Protein AF-A0A4R8HIU1-F1 (afdb_monomer_lite)

Structure (mmCIF, N/CA/C/O backbone):
data_AF-A0A4R8HIU1-F1
#
_entry.id   AF-A0A4R8HIU1-F1
#
loop_
_atom_site.group_PDB
_atom_site.id
_atom_site.type_symbol
_atom_site.label_atom_id
_atom_site.label_alt_id
_atom_site.label_comp_id
_atom_site.label_asym_id
_atom_site.label_entity_id
_atom_site.label_seq_id
_atom_site.pdbx_PDB_ins_code
_atom_site.Cartn_x
_atom_site.Cartn_y
_atom_site.Cartn_z
_atom_site.occupancy
_atom_site.B_iso_or_equiv
_atom_site.auth_seq_id
_atom_site.auth_comp_id
_atom_site.auth_asym_id
_atom_site.auth_atom_id
_atom_site.pdbx_PDB_model_num
ATOM 1 N N . MET A 1 1 ? -26.606 -18.175 36.248 1.00 42.78 1 MET A N 1
ATOM 2 C CA . MET A 1 1 ? -25.358 -17.599 35.700 1.00 42.78 1 MET A CA 1
ATOM 3 C C . MET A 1 1 ? -25.726 -16.543 34.666 1.00 42.78 1 MET A C 1
ATOM 5 O O . MET A 1 1 ? -26.084 -16.904 33.553 1.00 42.78 1 MET A O 1
ATOM 9 N N . ALA A 1 2 ? -25.737 -15.257 35.025 1.00 54.22 2 ALA A N 1
ATOM 10 C CA . ALA A 1 2 ? -25.981 -14.198 34.044 1.00 54.22 2 ALA A CA 1
ATOM 11 C C . ALA A 1 2 ? -24.777 -14.131 33.088 1.00 54.22 2 ALA A C 1
ATOM 13 O O . ALA A 1 2 ? -23.660 -13.844 33.518 1.00 54.22 2 ALA A O 1
ATOM 14 N N . GLY A 1 3 ? -24.983 -14.473 31.814 1.00 69.50 3 GLY A N 1
ATOM 15 C CA . GLY A 1 3 ? -23.921 -14.472 30.808 1.00 69.50 3 GLY A CA 1
ATOM 16 C C . GLY A 1 3 ? -23.311 -13.079 30.648 1.00 69.50 3 GLY A C 1
ATOM 17 O O . GLY A 1 3 ? -24.024 -12.073 30.620 1.00 69.50 3 GLY A O 1
ATOM 18 N N . ARG A 1 4 ? -21.979 -13.003 30.545 1.00 69.25 4 ARG A N 1
ATOM 19 C CA . ARG A 1 4 ? -21.272 -11.746 30.266 1.00 69.25 4 ARG A CA 1
ATOM 20 C C . ARG A 1 4 ? -21.799 -11.173 28.946 1.00 69.25 4 ARG A C 1
ATOM 22 O O . ARG A 1 4 ? -21.629 -11.791 27.900 1.00 69.25 4 ARG A O 1
ATOM 29 N N . LYS A 1 5 ? -22.435 -9.997 29.007 1.00 77.75 5 LYS A N 1
ATOM 30 C CA . LYS A 1 5 ? -22.949 -9.280 27.826 1.00 77.75 5 LYS A CA 1
ATOM 31 C C . LYS A 1 5 ? -21.853 -9.151 26.743 1.00 77.75 5 LYS A C 1
ATOM 33 O O . LYS A 1 5 ? -20.717 -8.833 27.122 1.00 77.75 5 LYS A O 1
ATOM 38 N N . PRO A 1 6 ? -22.184 -9.367 25.456 1.00 81.69 6 PRO A N 1
ATOM 39 C CA . PRO A 1 6 ? -21.226 -9.390 24.351 1.00 81.69 6 PRO A CA 1
ATOM 40 C C . PRO A 1 6 ? -20.509 -8.046 24.148 1.00 81.69 6 PRO A C 1
ATOM 42 O O . PRO A 1 6 ? -20.946 -7.007 24.644 1.00 81.69 6 PRO A O 1
ATOM 45 N N . PHE A 1 7 ? -19.359 -8.092 23.469 1.00 87.25 7 PHE A N 1
ATOM 46 C CA . PHE A 1 7 ? -18.631 -6.903 23.028 1.00 87.25 7 PHE A CA 1
ATOM 47 C C . PHE A 1 7 ? -19.350 -6.276 21.831 1.00 87.25 7 PHE A C 1
ATOM 49 O O . PHE A 1 7 ? -19.740 -6.988 20.906 1.00 87.25 7 PHE A O 1
ATOM 56 N N . GLU A 1 8 ? -19.495 -4.954 21.855 1.00 88.62 8 GLU A N 1
ATOM 57 C CA . GLU A 1 8 ? -20.054 -4.170 20.759 1.00 88.62 8 GLU A CA 1
ATOM 58 C C . GLU A 1 8 ? -19.008 -3.133 20.332 1.00 88.62 8 GLU A C 1
ATOM 60 O O . GLU A 1 8 ? -18.622 -2.297 21.156 1.00 88.62 8 GLU A O 1
ATOM 65 N N . PRO A 1 9 ? -18.491 -3.220 19.094 1.00 90.31 9 PRO A N 1
ATOM 66 C CA . PRO A 1 9 ? -17.517 -2.265 18.583 1.00 90.31 9 PRO A CA 1
ATOM 67 C C . PRO A 1 9 ? -18.171 -0.899 18.360 1.00 90.31 9 PRO A C 1
ATOM 69 O O . PRO A 1 9 ? -19.267 -0.824 17.803 1.00 90.31 9 PRO A O 1
ATOM 72 N N . SER A 1 10 ? -17.486 0.178 18.747 1.00 93.06 10 SER A N 1
ATOM 73 C CA . SER A 1 10 ? -17.912 1.534 18.382 1.00 93.06 10 SER A CA 1
ATOM 74 C C . SER A 1 10 ? -17.460 1.906 16.966 1.00 93.06 10 SER A C 1
ATOM 76 O O . SER A 1 10 ? -16.490 1.355 16.442 1.00 93.06 10 SER A O 1
ATOM 78 N N . GLU A 1 11 ? -18.118 2.896 16.363 1.00 93.94 11 GLU A N 1
ATOM 79 C CA . GLU A 1 11 ? -17.711 3.450 15.063 1.00 93.94 11 GLU A CA 1
ATOM 80 C C . GLU A 1 11 ? -16.282 4.015 15.087 1.00 93.94 11 GLU A C 1
ATOM 82 O O . GLU A 1 11 ? -15.527 3.858 14.130 1.00 93.94 11 GLU A O 1
ATOM 87 N N . ASP A 1 12 ? -15.858 4.610 16.205 1.00 93.81 12 ASP A N 1
ATOM 88 C CA . ASP A 1 12 ? -14.478 5.078 16.376 1.00 93.81 12 ASP A CA 1
ATOM 89 C C . ASP A 1 12 ? -13.475 3.927 16.330 1.00 93.81 12 ASP A C 1
ATOM 91 O O . ASP A 1 12 ? -12.449 4.028 15.658 1.00 93.81 12 ASP A O 1
ATOM 95 N N . GLN A 1 13 ? -13.793 2.806 16.983 1.00 95.06 13 GLN A N 1
ATOM 96 C CA . GLN A 1 13 ? -12.946 1.616 16.949 1.00 95.06 13 GLN A CA 1
ATOM 97 C C . GLN A 1 13 ? -12.880 1.012 15.551 1.00 95.06 13 GL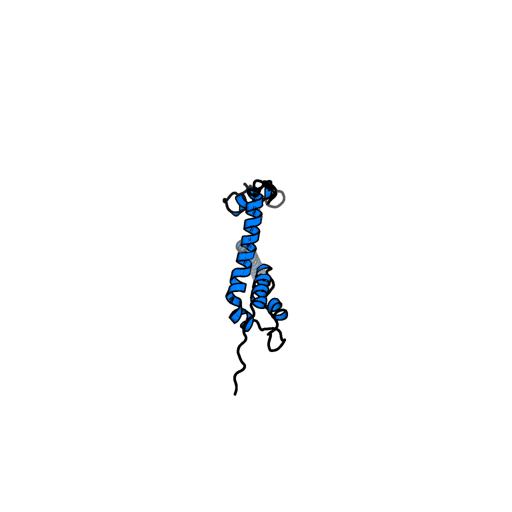N A C 1
ATOM 99 O O . GLN A 1 13 ? -11.809 0.578 15.139 1.00 95.06 13 GLN A O 1
ATOM 104 N N . ARG A 1 14 ? -13.988 1.018 14.800 1.00 96.56 14 ARG A N 1
ATOM 105 C CA . ARG A 1 14 ? -13.998 0.561 13.403 1.00 96.56 14 ARG A CA 1
ATOM 106 C C . ARG A 1 14 ? -13.071 1.408 12.543 1.00 96.56 14 ARG A C 1
ATOM 108 O O . ARG A 1 14 ? -12.175 0.870 11.899 1.00 96.56 14 ARG A O 1
ATOM 115 N N . ARG A 1 15 ? -13.204 2.736 12.618 1.00 96.06 15 ARG A N 1
ATOM 116 C CA . ARG A 1 15 ? -12.310 3.672 11.915 1.00 96.06 15 ARG A CA 1
ATOM 117 C C . ARG A 1 15 ? -10.847 3.467 12.299 1.00 96.06 15 ARG A C 1
ATOM 119 O O . ARG A 1 15 ? -9.972 3.517 11.439 1.00 96.06 15 ARG A O 1
ATOM 126 N N . GLN A 1 16 ? -10.582 3.212 13.578 1.00 96.00 16 GLN A N 1
ATOM 127 C CA . GLN A 1 16 ? -9.234 2.968 14.072 1.00 96.00 16 GLN A CA 1
ATOM 128 C C . GLN A 1 16 ? -8.653 1.645 13.546 1.00 96.00 16 GLN A C 1
ATOM 130 O O . GLN A 1 16 ? -7.518 1.640 13.076 1.00 96.00 16 GLN A O 1
ATOM 135 N N . VAL A 1 17 ? -9.422 0.548 13.554 1.00 97.62 17 VAL A N 1
ATOM 136 C CA . VAL A 1 17 ? -8.989 -0.742 12.983 1.00 97.62 17 VAL A CA 1
ATOM 137 C C . VAL A 1 17 ? -8.745 -0.626 11.484 1.00 97.62 17 VAL A C 1
ATOM 139 O O . VAL A 1 17 ? -7.736 -1.127 10.996 1.00 97.62 17 VAL A O 1
ATOM 142 N N . GLU A 1 18 ? -9.624 0.063 10.756 1.00 97.69 18 GLU A N 1
ATOM 143 C CA . GLU A 1 18 ? -9.447 0.276 9.320 1.00 97.69 18 GLU A CA 1
ATOM 144 C C . GLU A 1 18 ? -8.152 1.044 9.032 1.00 97.69 18 GLU A C 1
ATOM 146 O O . GLU A 1 18 ? -7.384 0.650 8.155 1.00 97.69 18 GLU A O 1
ATOM 151 N N . ALA A 1 19 ? -7.863 2.094 9.809 1.00 96.69 19 ALA A N 1
ATOM 152 C CA . ALA A 1 19 ? -6.617 2.844 9.698 1.00 96.69 19 ALA A CA 1
ATOM 153 C C . ALA A 1 19 ? -5.392 1.980 10.035 1.00 96.69 19 ALA A C 1
ATOM 155 O O . ALA A 1 19 ? -4.397 2.002 9.316 1.00 96.69 19 ALA A O 1
ATOM 156 N N . PHE A 1 20 ? -5.454 1.175 11.095 1.00 97.62 20 PHE A N 1
ATOM 157 C CA . PHE A 1 20 ? -4.354 0.284 11.461 1.00 97.62 20 PHE A CA 1
ATOM 158 C C . PHE A 1 20 ? -4.080 -0.774 10.388 1.00 97.62 20 PHE A C 1
ATOM 160 O O . PHE A 1 20 ? -2.921 -1.014 10.050 1.00 97.62 20 PHE A O 1
ATOM 167 N N . ALA A 1 21 ? -5.132 -1.357 9.811 1.00 97.69 21 ALA A N 1
ATOM 168 C CA . ALA A 1 21 ? -5.022 -2.282 8.689 1.00 97.69 21 ALA A CA 1
ATOM 169 C C . ALA A 1 21 ? -4.462 -1.588 7.438 1.00 97.69 21 ALA A C 1
ATOM 171 O O . ALA A 1 21 ? -3.583 -2.134 6.774 1.00 97.69 21 ALA A O 1
ATOM 172 N N . ALA A 1 22 ? -4.911 -0.363 7.149 1.00 97.19 22 ALA A N 1
ATOM 173 C CA . ALA A 1 22 ? -4.389 0.471 6.068 1.00 97.19 22 ALA A CA 1
ATOM 174 C C . ALA A 1 22 ? -2.883 0.751 6.204 1.00 97.19 22 ALA A C 1
ATOM 176 O O . ALA A 1 22 ? -2.182 0.809 5.196 1.00 97.19 22 ALA A O 1
ATOM 177 N N . TYR A 1 23 ? -2.380 0.902 7.430 1.00 95.69 23 TYR A N 1
ATOM 178 C CA . TYR A 1 23 ? -0.963 1.154 7.708 1.00 95.69 23 TYR A CA 1
ATOM 179 C C . TYR A 1 23 ? -0.118 -0.120 7.843 1.00 95.69 23 TYR A C 1
ATOM 181 O O . TYR A 1 23 ? 1.093 -0.021 8.023 1.00 95.69 23 TYR A O 1
ATOM 189 N N . GLY A 1 24 ? -0.727 -1.307 7.763 1.00 95.94 24 GLY A N 1
ATOM 190 C CA . GLY A 1 24 ? -0.016 -2.580 7.902 1.00 95.94 24 GLY A CA 1
ATOM 191 C C . GLY A 1 24 ? 0.442 -2.888 9.330 1.00 95.94 24 GLY A C 1
ATOM 192 O O . GLY A 1 24 ? 1.408 -3.625 9.516 1.00 95.94 24 GLY A O 1
ATOM 193 N N . ILE A 1 25 ? -0.225 -2.331 10.344 1.00 97.19 25 ILE A N 1
ATOM 194 C CA . ILE A 1 25 ? 0.085 -2.627 11.749 1.00 97.19 25 ILE A CA 1
ATOM 195 C C . ILE A 1 25 ? -0.248 -4.104 12.039 1.00 97.19 25 ILE A C 1
ATOM 197 O O . ILE A 1 25 ? -1.318 -4.565 11.637 1.00 97.19 25 ILE A O 1
ATOM 201 N N . PRO A 1 26 ? 0.607 -4.865 12.747 1.00 97.38 26 PRO A N 1
ATOM 202 C CA . PRO A 1 26 ? 0.288 -6.233 13.157 1.00 97.38 26 PRO A CA 1
ATOM 203 C C . PRO A 1 26 ? -0.969 -6.302 14.034 1.00 97.38 26 PRO A C 1
ATOM 205 O O . PRO A 1 26 ? -1.185 -5.466 14.913 1.00 97.38 26 PRO A O 1
ATOM 208 N N . GLN A 1 27 ? -1.812 -7.315 13.831 1.00 97.25 27 GLN A N 1
ATOM 209 C CA . GLN A 1 27 ? -3.112 -7.420 14.509 1.00 97.25 27 GLN A CA 1
ATOM 210 C C . GLN A 1 27 ? -2.975 -7.617 16.028 1.00 97.25 27 GLN A C 1
ATOM 212 O O . GLN A 1 27 ? -3.808 -7.140 16.803 1.00 97.25 27 GLN A O 1
ATOM 217 N N . GLU A 1 28 ? -1.895 -8.260 16.464 1.00 97.00 28 GLU A N 1
ATOM 218 C CA . GLU A 1 28 ? -1.499 -8.402 17.864 1.00 97.00 28 GLU A CA 1
ATOM 219 C C . GLU A 1 28 ? -1.243 -7.038 18.515 1.00 97.00 28 GLU A C 1
ATOM 221 O O . GLU A 1 28 ? -1.605 -6.823 19.673 1.00 97.00 28 GLU A O 1
ATOM 226 N N . ASP A 1 29 ? -0.654 -6.100 17.771 1.00 97.69 29 ASP A N 1
ATOM 227 C CA . ASP A 1 29 ? -0.391 -4.743 18.245 1.00 97.69 29 ASP A CA 1
ATOM 228 C C . ASP A 1 29 ? -1.656 -3.882 18.213 1.00 97.69 29 ASP A C 1
ATOM 230 O O . ASP A 1 29 ? -1.896 -3.121 19.152 1.00 97.69 29 ASP A O 1
ATOM 234 N N . MET A 1 30 ? -2.535 -4.072 17.220 1.00 97.06 30 MET A N 1
ATOM 235 C CA . MET A 1 30 ? -3.860 -3.434 17.212 1.00 97.06 30 MET A CA 1
ATOM 236 C C . MET A 1 30 ? -4.652 -3.771 18.481 1.00 97.06 30 MET A C 1
ATOM 238 O O . MET A 1 30 ? -5.260 -2.891 19.091 1.00 97.06 30 MET A O 1
ATOM 242 N N . CYS A 1 31 ? -4.612 -5.036 18.911 1.00 96.38 31 CYS A N 1
ATOM 243 C CA . CYS A 1 31 ? -5.296 -5.501 20.118 1.00 96.38 31 CYS A CA 1
ATOM 244 C C . CYS A 1 31 ? -4.837 -4.753 21.377 1.00 96.38 31 CYS A C 1
ATOM 246 O O . CYS A 1 31 ? -5.668 -4.435 22.225 1.00 96.38 31 CYS A O 1
ATOM 248 N N . LYS A 1 32 ? -3.542 -4.414 21.483 1.00 95.81 32 LYS A N 1
ATOM 249 C CA . LYS A 1 32 ? -2.979 -3.653 22.615 1.00 95.81 32 LYS A CA 1
ATOM 250 C C . LYS A 1 32 ? -3.517 -2.221 22.685 1.00 95.81 32 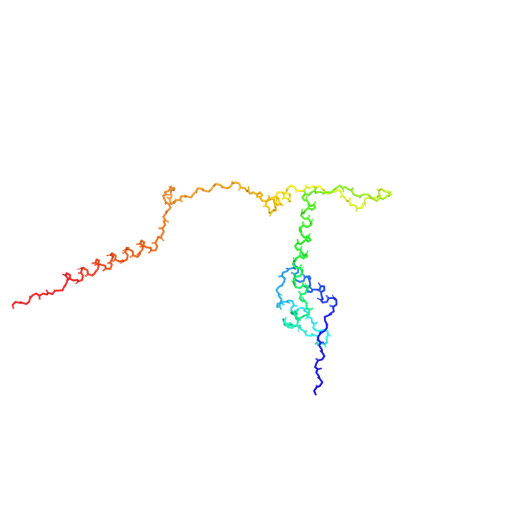LYS A C 1
ATOM 252 O O . LYS A 1 32 ? -3.596 -1.659 23.774 1.00 95.81 32 LYS A O 1
ATOM 257 N N . LEU A 1 33 ? -3.879 -1.644 21.539 1.00 93.31 33 LEU A N 1
ATOM 258 C CA . LEU A 1 33 ? -4.370 -0.268 21.416 1.00 93.31 33 LEU A CA 1
ATOM 259 C C . LEU A 1 33 ? -5.898 -0.169 21.535 1.00 93.31 33 LEU A C 1
ATOM 261 O O . LEU A 1 33 ? -6.423 0.862 21.954 1.00 93.31 33 LEU A O 1
ATOM 265 N N . LEU A 1 34 ? -6.622 -1.234 21.187 1.00 93.44 34 LEU A N 1
ATOM 266 C CA . LEU A 1 34 ? -8.083 -1.262 21.198 1.00 93.44 34 LEU A CA 1
ATOM 267 C C . LEU A 1 34 ? -8.611 -1.744 22.547 1.00 93.44 34 LEU A C 1
ATOM 269 O O . LEU A 1 34 ? -8.563 -2.928 22.878 1.00 93.44 34 LEU A O 1
ATOM 273 N N . LEU A 1 35 ? -9.166 -0.818 23.326 1.00 91.38 35 LEU A N 1
ATOM 274 C CA . LEU A 1 35 ? -9.733 -1.124 24.636 1.00 91.38 35 LEU A CA 1
ATOM 275 C C . LEU A 1 35 ? -11.203 -1.523 24.526 1.00 91.38 35 LEU A C 1
ATOM 277 O O . LEU A 1 35 ? -12.007 -0.840 23.903 1.00 91.38 35 LEU A O 1
ATOM 281 N N . ASN A 1 36 ? -11.596 -2.595 25.206 1.00 90.00 36 ASN A N 1
ATOM 282 C CA . ASN A 1 36 ? -12.994 -2.924 25.423 1.00 90.00 36 ASN A CA 1
ATOM 283 C C . ASN A 1 36 ? -13.660 -1.794 26.235 1.00 90.00 36 ASN A C 1
ATOM 285 O O . ASN A 1 36 ? -13.290 -1.622 27.402 1.00 90.00 36 ASN A O 1
ATOM 289 N N . PRO A 1 37 ? -14.665 -1.075 25.692 1.00 86.50 37 PRO A N 1
ATOM 290 C CA . PRO A 1 37 ? -15.248 0.103 26.342 1.00 86.50 37 PRO A CA 1
ATOM 291 C C . PRO A 1 37 ? -15.811 -0.170 27.738 1.00 86.50 37 PRO A C 1
ATOM 293 O O . PRO A 1 37 ? -15.913 0.728 28.564 1.00 86.50 37 PRO A O 1
ATOM 296 N N . ARG A 1 38 ? -16.182 -1.425 28.018 1.00 85.38 38 ARG A N 1
ATOM 297 C CA . ARG A 1 38 ? -16.803 -1.818 29.285 1.00 85.38 38 ARG A CA 1
ATOM 298 C C . ARG A 1 38 ? -15.802 -2.268 30.331 1.00 85.38 38 ARG A C 1
ATOM 300 O O . ARG A 1 38 ? -16.056 -2.090 31.515 1.00 85.38 38 ARG A O 1
ATOM 307 N N . THR A 1 39 ? -14.712 -2.912 29.919 1.00 88.44 39 THR A N 1
ATOM 308 C CA . THR A 1 39 ? -13.699 -3.401 30.868 1.00 88.44 39 THR A CA 1
ATOM 309 C C . THR A 1 39 ? -12.468 -2.516 30.946 1.00 88.44 39 THR A C 1
ATOM 311 O O . THR A 1 39 ? -11.647 -2.749 31.825 1.00 88.44 39 THR A O 1
ATOM 314 N N . GLY A 1 40 ? -12.300 -1.562 30.025 1.00 88.75 40 GLY A N 1
ATOM 315 C CA . GLY A 1 40 ? -11.102 -0.723 29.916 1.00 88.75 40 GLY A CA 1
ATOM 316 C C . GLY A 1 40 ? -9.825 -1.509 29.602 1.00 88.75 40 GLY A C 1
ATOM 317 O O . GLY A 1 40 ? -8.728 -1.001 29.788 1.00 88.75 40 GLY A O 1
ATOM 318 N N . LYS A 1 41 ? -9.956 -2.767 29.163 1.00 92.44 41 LYS A N 1
ATOM 319 C CA . LYS A 1 41 ? -8.834 -3.682 28.898 1.00 92.44 41 LYS A CA 1
ATOM 320 C C . LYS A 1 41 ? -8.671 -3.896 27.396 1.00 92.44 41 LYS A C 1
ATOM 322 O O . LYS A 1 41 ? -9.699 -3.896 26.719 1.00 92.44 41 LYS A O 1
ATOM 327 N N . PRO A 1 42 ? -7.449 -4.152 26.901 1.00 94.88 42 PRO A N 1
ATOM 328 C CA . PRO A 1 42 ? -7.210 -4.587 25.527 1.00 94.88 42 PRO A CA 1
ATOM 329 C C . PRO A 1 42 ? -8.145 -5.723 25.096 1.00 94.88 42 PRO A C 1
ATOM 331 O O . PRO A 1 42 ? -8.464 -6.611 25.897 1.00 94.88 42 PRO A O 1
ATOM 334 N N . ILE A 1 43 ? -8.602 -5.686 23.846 1.00 94.88 43 ILE A N 1
ATOM 335 C CA . ILE A 1 43 ? -9.335 -6.803 23.240 1.00 94.88 43 ILE A CA 1
ATOM 336 C C . ILE A 1 43 ? -8.373 -7.938 22.869 1.00 94.88 43 ILE A C 1
ATOM 338 O O . ILE A 1 43 ? -7.171 -7.728 22.736 1.00 94.88 43 ILE A O 1
ATOM 342 N N . ASP A 1 44 ? -8.898 -9.150 22.705 1.00 95.25 44 ASP A N 1
ATOM 343 C CA . ASP A 1 44 ? -8.130 -10.277 22.170 1.00 95.25 44 ASP A CA 1
ATOM 344 C C . ASP A 1 44 ? -8.287 -10.393 20.641 1.00 95.25 44 ASP A C 1
ATOM 346 O O . ASP A 1 44 ? -9.216 -9.838 20.044 1.00 95.25 44 ASP A O 1
ATOM 350 N N . LEU A 1 45 ? -7.394 -11.161 20.004 1.00 96.81 45 LEU A N 1
ATOM 351 C CA . LEU A 1 45 ? -7.428 -11.411 18.556 1.00 96.81 45 LEU A CA 1
ATOM 352 C C . LEU A 1 45 ? -8.770 -11.989 18.091 1.00 96.81 45 LEU A C 1
ATOM 354 O O . LEU A 1 45 ? -9.280 -11.621 17.035 1.00 96.81 45 LEU A O 1
ATOM 358 N N . LYS A 1 46 ? -9.381 -12.865 18.894 1.00 96.12 46 LYS A N 1
ATOM 359 C CA . LYS A 1 46 ? -10.669 -13.483 18.561 1.00 96.12 46 LYS A CA 1
ATOM 360 C C . LYS A 1 46 ? -11.781 -12.436 18.466 1.00 96.12 46 LYS A C 1
ATOM 362 O O . LYS A 1 46 ? -12.632 -12.512 17.581 1.00 96.12 46 LYS A O 1
ATOM 367 N N . THR A 1 47 ? -11.774 -11.459 19.365 1.00 95.50 47 THR A N 1
ATOM 368 C CA . THR A 1 47 ? -12.699 -10.325 19.385 1.00 95.50 47 THR A CA 1
ATOM 369 C C . THR A 1 47 ? -12.428 -9.407 18.199 1.00 95.50 47 THR A C 1
ATOM 371 O O . THR A 1 47 ? -13.377 -9.021 17.516 1.00 95.50 47 THR A O 1
ATOM 374 N N . LEU A 1 48 ? -11.154 -9.125 17.903 1.00 97.00 48 LEU A N 1
ATOM 375 C CA . LEU A 1 48 ? -10.759 -8.336 16.737 1.00 97.00 48 LEU A CA 1
ATOM 376 C C . LEU A 1 48 ? -11.302 -8.957 15.435 1.00 97.00 48 LEU A C 1
ATOM 378 O O . LEU A 1 48 ? -12.036 -8.304 14.694 1.00 97.00 48 LEU A O 1
ATOM 382 N N . HIS A 1 49 ? -11.035 -10.244 15.194 1.00 96.94 49 HIS A N 1
ATOM 383 C CA . HIS A 1 49 ? -11.506 -10.957 13.998 1.00 96.94 49 HIS A CA 1
ATOM 384 C C . HIS A 1 49 ? -13.023 -11.042 13.905 1.00 96.94 49 HIS A C 1
ATOM 386 O O . HIS A 1 49 ? -13.577 -10.923 12.815 1.00 96.94 49 HIS A O 1
ATOM 392 N N . LYS A 1 50 ? -13.703 -11.257 15.034 1.00 96.06 50 LYS A N 1
ATOM 393 C CA . LYS A 1 50 ? -15.160 -11.408 15.052 1.00 96.06 50 LYS A CA 1
ATOM 394 C C . LYS A 1 50 ? -15.884 -10.110 14.700 1.00 96.06 50 LYS A C 1
ATOM 396 O O . LYS A 1 50 ? -16.930 -10.162 14.059 1.00 96.06 50 LYS A O 1
ATOM 401 N N . HIS A 1 51 ? -15.373 -8.969 15.156 1.00 96.31 51 HIS A N 1
ATOM 402 C CA . HIS A 1 51 ? -16.109 -7.705 15.105 1.00 96.31 51 HIS A CA 1
ATOM 403 C C . HIS A 1 51 ? -15.621 -6.735 14.024 1.00 96.31 51 HIS A C 1
ATOM 405 O O . HIS A 1 51 ? -16.412 -5.893 13.588 1.00 96.31 51 HIS A O 1
ATOM 411 N N . PHE A 1 52 ? -14.375 -6.880 13.562 1.00 97.50 52 PHE A N 1
ATOM 412 C CA . PHE A 1 52 ? -13.729 -5.932 12.649 1.00 97.50 52 PHE A CA 1
ATOM 413 C C . PHE A 1 52 ? -13.223 -6.569 11.346 1.00 97.50 52 PHE A C 1
ATOM 415 O O . PHE A 1 52 ? -12.238 -6.129 10.755 1.00 97.50 52 PHE A O 1
ATOM 422 N N . ARG A 1 53 ? -13.860 -7.659 10.899 1.00 96.50 53 ARG A N 1
ATOM 423 C CA . ARG A 1 53 ? -13.410 -8.397 9.709 1.00 96.50 53 ARG A CA 1
ATOM 424 C C . ARG A 1 53 ? -13.396 -7.528 8.451 1.00 96.50 53 ARG A C 1
ATOM 426 O O . ARG A 1 53 ? -12.445 -7.591 7.681 1.00 96.50 53 ARG A O 1
ATOM 433 N N . VAL A 1 54 ? -14.424 -6.701 8.274 1.00 97.62 54 VAL A N 1
ATOM 434 C CA . VAL A 1 54 ? -14.564 -5.824 7.105 1.00 97.62 54 VAL A CA 1
ATOM 435 C C . VAL A 1 54 ? -13.419 -4.817 7.056 1.00 97.62 54 VAL A C 1
ATOM 437 O O . VAL A 1 54 ? -12.808 -4.623 6.012 1.00 97.62 54 VAL A O 1
ATOM 440 N N . GLU A 1 55 ? -13.094 -4.202 8.184 1.00 97.94 55 GLU A N 1
ATOM 441 C CA . GLU A 1 55 ? -12.041 -3.201 8.312 1.00 97.94 55 GLU A CA 1
ATOM 442 C C . GLU A 1 55 ? -10.658 -3.810 8.061 1.00 97.94 55 GLU A C 1
ATOM 444 O O . GLU A 1 55 ? -9.850 -3.225 7.342 1.00 97.94 55 GLU A O 1
ATOM 449 N N . LEU A 1 56 ? -10.409 -5.018 8.579 1.00 97.81 56 LEU A N 1
ATOM 450 C CA . LEU A 1 56 ? -9.168 -5.759 8.336 1.00 97.81 56 LEU A CA 1
ATOM 451 C C . LEU A 1 56 ? -9.003 -6.151 6.862 1.00 97.81 56 LEU A C 1
ATOM 453 O O . LEU A 1 56 ? -7.912 -6.015 6.313 1.00 97.81 56 LEU A O 1
ATOM 457 N N . ASP A 1 57 ? -10.078 -6.613 6.219 1.00 97.06 57 ASP A N 1
ATOM 458 C CA . ASP A 1 57 ? -10.041 -7.053 4.821 1.00 97.06 57 ASP A CA 1
ATOM 459 C C . ASP A 1 57 ? -9.965 -5.871 3.840 1.00 97.06 57 ASP A C 1
ATOM 461 O O . ASP A 1 57 ? -9.380 -5.983 2.762 1.00 97.06 57 ASP A O 1
ATOM 465 N N . THR A 1 58 ? -10.550 -4.723 4.197 1.00 97.38 58 THR A N 1
ATOM 466 C CA . THR A 1 58 ? -10.671 -3.576 3.282 1.00 97.38 58 THR A CA 1
ATOM 467 C C . THR A 1 58 ? -9.662 -2.464 3.530 1.00 97.38 58 THR A C 1
ATOM 469 O O . THR A 1 58 ? -9.364 -1.733 2.586 1.00 97.38 58 THR A O 1
ATOM 472 N N . GLY A 1 59 ? -9.092 -2.339 4.733 1.00 96.56 59 GLY A N 1
ATOM 473 C CA . GLY A 1 59 ? -8.203 -1.229 5.090 1.00 96.56 59 GLY A CA 1
ATOM 474 C C . GLY A 1 59 ? -7.000 -1.110 4.154 1.00 96.56 59 GLY A C 1
ATOM 475 O O . GLY A 1 59 ? -6.785 -0.061 3.544 1.00 96.56 59 GLY A O 1
ATOM 476 N N . MET A 1 60 ? -6.266 -2.207 3.942 1.00 96.25 60 MET A N 1
ATOM 477 C CA . MET A 1 60 ? -5.114 -2.225 3.029 1.00 96.25 60 MET A CA 1
ATOM 478 C C . MET A 1 60 ? -5.523 -1.979 1.569 1.00 96.25 60 MET A C 1
ATOM 480 O O . MET A 1 60 ? -4.842 -1.259 0.841 1.00 96.25 60 MET A O 1
ATOM 484 N N . VAL A 1 61 ? -6.659 -2.531 1.131 1.00 97.25 61 VAL A N 1
ATOM 485 C CA . VAL A 1 61 ? -7.165 -2.337 -0.238 1.00 97.25 61 VAL A CA 1
ATOM 486 C C . VAL A 1 61 ? -7.503 -0.867 -0.485 1.00 97.25 61 VAL A C 1
ATOM 488 O O . VAL A 1 61 ? -7.092 -0.303 -1.498 1.00 97.25 61 VAL A O 1
ATOM 491 N N . ARG A 1 62 ? -8.201 -0.223 0.456 1.00 95.75 62 ARG A N 1
ATOM 492 C CA . ARG A 1 62 ? -8.554 1.202 0.386 1.00 95.75 62 ARG A CA 1
ATOM 493 C C . ARG A 1 62 ? -7.313 2.091 0.426 1.00 95.75 62 ARG A C 1
ATOM 495 O O . ARG A 1 62 ? -7.232 3.047 -0.345 1.00 95.75 62 ARG A O 1
ATOM 502 N N . ALA A 1 63 ? -6.328 1.758 1.261 1.00 96.31 63 ALA A N 1
ATOM 503 C CA . ALA A 1 63 ? -5.051 2.468 1.314 1.00 96.31 63 ALA A CA 1
ATOM 504 C C . ALA A 1 63 ? -4.319 2.410 -0.033 1.00 96.31 63 ALA A C 1
ATOM 506 O O . ALA A 1 63 ? -3.971 3.448 -0.600 1.00 96.31 63 ALA A O 1
ATOM 507 N N . ASN A 1 64 ? -4.172 1.206 -0.587 1.00 95.50 64 ASN A N 1
ATOM 508 C CA . ASN A 1 64 ? -3.537 0.990 -1.883 1.00 95.50 64 ASN A CA 1
ATOM 509 C C . ASN A 1 64 ? -4.280 1.717 -3.009 1.00 95.50 64 ASN A C 1
ATOM 511 O O . ASN A 1 64 ? -3.643 2.346 -3.851 1.00 95.50 64 ASN A O 1
ATOM 515 N N . ALA A 1 65 ? -5.617 1.692 -3.006 1.00 96.06 65 ALA A N 1
ATOM 516 C CA . ALA A 1 65 ? -6.429 2.415 -3.982 1.00 96.06 65 ALA A CA 1
ATOM 517 C C . ALA A 1 65 ? -6.192 3.933 -3.919 1.00 96.06 65 ALA A C 1
ATOM 519 O O . ALA A 1 65 ? -6.013 4.563 -4.957 1.00 96.06 65 ALA A O 1
ATOM 520 N N . LYS A 1 66 ? -6.113 4.515 -2.716 1.00 95.50 66 LYS A N 1
ATOM 521 C CA . LYS A 1 66 ? -5.847 5.950 -2.528 1.00 95.50 66 LYS A CA 1
ATOM 522 C C . LYS A 1 66 ? -4.444 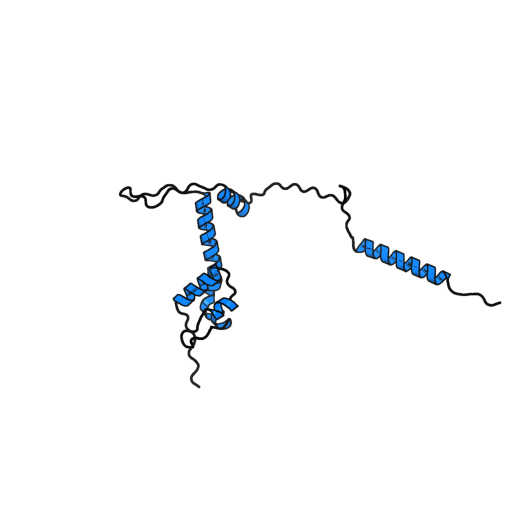6.352 -2.994 1.00 95.50 66 LYS A C 1
ATOM 524 O O . LYS A 1 66 ? -4.266 7.405 -3.607 1.00 95.50 66 LYS A O 1
ATOM 529 N N . VAL A 1 67 ? -3.441 5.514 -2.730 1.00 93.75 67 VAL A N 1
ATOM 530 C CA . VAL A 1 67 ? -2.078 5.729 -3.245 1.00 93.75 67 VAL A CA 1
ATOM 531 C C . VAL A 1 67 ? -2.064 5.629 -4.772 1.00 93.75 67 VAL A C 1
ATOM 533 O O . VAL A 1 67 ? -1.489 6.493 -5.434 1.00 93.75 67 VAL A O 1
ATOM 536 N N . ALA A 1 68 ? -2.746 4.631 -5.338 1.00 92.69 68 ALA A N 1
ATOM 537 C CA . ALA A 1 68 ? -2.862 4.456 -6.781 1.00 92.69 68 ALA A CA 1
ATOM 538 C C . ALA A 1 68 ? -3.576 5.638 -7.457 1.00 92.69 68 ALA A C 1
ATOM 540 O O . ALA A 1 68 ? -3.093 6.121 -8.476 1.00 92.69 68 ALA A O 1
ATOM 541 N N . GLU A 1 69 ? -4.667 6.151 -6.879 1.00 93.12 69 GLU A N 1
ATOM 542 C CA . GLU A 1 69 ? -5.368 7.350 -7.361 1.00 93.12 69 GLU A CA 1
ATOM 543 C C . GLU A 1 69 ? -4.433 8.568 -7.390 1.00 93.12 69 GLU A C 1
ATOM 545 O O . GLU A 1 69 ? -4.372 9.292 -8.384 1.00 93.12 69 GLU A O 1
ATOM 550 N N . SER A 1 70 ? -3.653 8.771 -6.323 1.00 92.38 70 SER A N 1
ATOM 551 C CA . SER A 1 70 ? -2.678 9.864 -6.249 1.00 92.38 70 SER A CA 1
ATOM 552 C C . SER A 1 70 ? -1.604 9.755 -7.334 1.00 92.38 70 SER A C 1
ATOM 554 O O . SER A 1 70 ? -1.322 10.742 -8.017 1.00 92.38 70 SER A O 1
ATOM 556 N N . LEU A 1 71 ? -1.024 8.564 -7.518 1.00 92.88 71 LEU A N 1
ATOM 557 C CA . LEU A 1 71 ? -0.012 8.310 -8.547 1.00 92.88 71 LEU A CA 1
ATOM 558 C C . LEU A 1 71 ? -0.584 8.454 -9.956 1.00 92.88 71 LEU A C 1
ATOM 560 O O . LEU A 1 71 ? 0.055 9.064 -10.806 1.00 92.88 71 LEU A O 1
ATOM 564 N N . PHE A 1 72 ? -1.797 7.953 -10.195 1.00 92.81 72 PHE A N 1
ATOM 565 C CA . PHE A 1 72 ? -2.485 8.120 -11.470 1.00 92.81 72 PHE A CA 1
ATOM 566 C C . PHE A 1 72 ? -2.676 9.602 -11.788 1.00 92.81 72 PHE A C 1
ATOM 568 O O . PHE A 1 72 ? -2.275 10.053 -12.857 1.00 92.81 72 PHE A O 1
ATOM 575 N N . ARG A 1 73 ? -3.192 10.386 -10.834 1.00 92.38 73 ARG A N 1
ATOM 576 C CA . ARG A 1 73 ? -3.375 11.833 -10.998 1.00 92.38 73 ARG A CA 1
ATOM 577 C C . ARG A 1 73 ? -2.052 12.558 -11.262 1.00 92.38 73 ARG A C 1
ATOM 579 O O . ARG A 1 73 ? -2.013 13.477 -12.070 1.00 92.38 73 ARG A O 1
ATOM 586 N N . GLN A 1 74 ? -0.962 12.140 -10.616 1.00 93.75 74 GLN A N 1
ATOM 587 C CA . GLN A 1 74 ? 0.377 12.655 -10.922 1.00 93.75 74 GLN A CA 1
ATOM 588 C C . GLN A 1 74 ? 0.857 12.253 -12.317 1.00 93.75 74 GLN A C 1
ATOM 590 O O . GLN A 1 74 ? 1.524 13.049 -12.959 1.00 93.75 74 GLN A O 1
ATOM 595 N N . ALA A 1 75 ? 0.525 11.058 -12.802 1.00 95.19 75 ALA A N 1
ATOM 596 C CA . ALA A 1 75 ? 0.919 10.602 -14.130 1.00 95.19 75 ALA A CA 1
ATOM 597 C C . ALA A 1 75 ? 0.176 11.343 -15.254 1.00 95.19 75 ALA A C 1
ATOM 599 O O . ALA A 1 75 ? 0.798 11.696 -16.252 1.00 95.19 75 ALA A O 1
ATOM 600 N N . VAL A 1 76 ? -1.133 11.587 -15.100 1.00 95.12 76 VAL A N 1
ATOM 601 C CA . VAL A 1 76 ? -1.954 12.231 -16.146 1.00 95.12 76 VAL A CA 1
ATOM 602 C C . VAL A 1 76 ? -1.999 13.757 -16.050 1.00 95.12 76 VAL A C 1
ATOM 604 O O . VAL A 1 76 ? -2.254 14.421 -17.051 1.00 95.12 76 VAL A O 1
ATOM 607 N N . GLY A 1 77 ? -1.728 14.320 -14.870 1.00 93.94 77 GLY A N 1
ATOM 608 C CA . GLY A 1 77 ? -1.909 15.744 -14.605 1.00 93.94 77 GLY A CA 1
ATOM 609 C C . GLY A 1 77 ? -3.384 16.159 -14.543 1.00 93.94 77 GLY A C 1
ATOM 610 O O . GLY A 1 77 ? -4.299 15.346 -14.676 1.00 93.94 77 GLY A O 1
ATOM 611 N N . ALA A 1 78 ? -3.631 17.441 -14.299 1.00 90.81 78 ALA A N 1
ATOM 612 C CA . ALA A 1 78 ? -4.973 18.016 -14.311 1.00 90.81 78 ALA A CA 1
ATOM 613 C C . ALA A 1 78 ? -4.911 19.519 -14.592 1.00 90.81 78 ALA A C 1
ATOM 615 O O . ALA A 1 78 ? -4.066 20.218 -14.037 1.00 90.81 78 ALA A O 1
ATOM 616 N N . ALA A 1 79 ? -5.835 20.028 -15.406 1.00 91.75 79 ALA A N 1
ATOM 617 C CA . ALA A 1 79 ? -5.981 21.465 -15.614 1.00 91.75 79 ALA A CA 1
ATOM 618 C C . ALA A 1 79 ? -6.449 22.172 -14.328 1.00 91.75 79 ALA A C 1
ATOM 620 O O . ALA A 1 79 ? -7.126 21.570 -13.486 1.00 91.75 79 ALA A O 1
ATOM 621 N N . ALA A 1 80 ? -6.125 23.462 -14.202 1.00 94.06 80 ALA A N 1
ATOM 622 C CA . ALA A 1 80 ? -6.666 24.300 -13.138 1.00 94.06 80 ALA A CA 1
ATOM 623 C C . ALA A 1 80 ? -8.203 24.310 -13.184 1.00 94.06 80 ALA A C 1
ATOM 625 O O . ALA A 1 80 ? -8.811 24.395 -14.253 1.00 94.06 80 ALA A O 1
ATOM 626 N N . GLN A 1 81 ? -8.833 24.227 -12.014 1.00 93.00 81 GLN A N 1
ATOM 627 C CA . GLN A 1 81 ? -10.287 24.279 -11.880 1.00 93.00 81 GLN A CA 1
ATOM 628 C C . GLN A 1 81 ? -10.696 25.596 -11.238 1.00 93.00 81 GLN A C 1
ATOM 630 O O . GLN A 1 81 ? -10.170 25.964 -10.185 1.00 93.00 81 GLN A O 1
ATOM 635 N N . TYR A 1 82 ? -11.674 26.255 -11.849 1.00 95.44 82 TYR A N 1
ATOM 636 C CA . TYR A 1 82 ? -12.270 27.498 -11.375 1.00 95.44 82 TYR A CA 1
ATOM 637 C C . TYR A 1 82 ? -13.747 27.270 -11.056 1.00 95.44 82 TYR A C 1
ATOM 639 O O . TYR A 1 82 ? -14.393 26.414 -11.662 1.00 95.44 82 TYR A O 1
ATOM 647 N N . ASP A 1 83 ? -14.276 28.012 -10.090 1.00 95.50 83 ASP A N 1
ATOM 648 C CA . ASP A 1 83 ? -15.711 28.043 -9.837 1.00 95.50 83 ASP A CA 1
ATOM 649 C C . ASP A 1 83 ? -16.440 28.897 -10.884 1.00 95.50 83 ASP A C 1
ATOM 651 O O . ASP A 1 83 ? -15.827 29.543 -11.737 1.00 95.50 83 ASP A O 1
ATOM 655 N N . ALA A 1 84 ? -17.773 28.913 -10.812 1.00 93.88 84 ALA A N 1
ATOM 656 C CA . ALA A 1 84 ? -18.607 29.713 -11.710 1.00 93.88 84 ALA A CA 1
ATOM 657 C C . ALA A 1 84 ? -18.317 31.228 -11.635 1.00 93.88 84 ALA A C 1
ATOM 659 O O . ALA A 1 84 ? -18.685 31.963 -12.546 1.00 93.88 84 ALA A O 1
ATOM 660 N N . ASN A 1 85 ? -17.648 31.686 -10.572 1.00 93.69 85 ASN A N 1
ATOM 661 C CA . ASN A 1 85 ? -17.279 33.078 -10.336 1.00 93.69 85 ASN A CA 1
ATOM 662 C C . ASN A 1 85 ? -15.804 33.364 -10.688 1.00 93.69 85 ASN A C 1
ATOM 664 O O . ASN A 1 85 ? -15.307 34.453 -10.406 1.00 93.69 85 ASN A O 1
ATOM 668 N N . GLY A 1 86 ? -15.085 32.401 -11.279 1.00 92.12 86 GLY A N 1
ATOM 669 C CA . GLY A 1 86 ? -13.682 32.541 -11.671 1.00 92.12 86 GLY A CA 1
ATOM 670 C C . GLY A 1 86 ? -12.670 32.398 -10.527 1.00 92.12 86 GLY A C 1
ATOM 671 O O . GLY A 1 86 ? -11.486 32.669 -10.724 1.00 92.12 86 GLY A O 1
ATOM 672 N N . LYS A 1 87 ? -13.080 31.961 -9.332 1.00 95.12 87 LYS A N 1
ATOM 673 C CA . LYS A 1 87 ? -12.163 31.689 -8.219 1.00 95.12 87 LYS A CA 1
ATOM 674 C C . LYS A 1 87 ? -11.515 30.319 -8.391 1.00 95.12 87 LYS A C 1
ATOM 676 O O . LYS A 1 87 ? -12.190 29.326 -8.649 1.00 95.12 87 LYS A O 1
ATOM 681 N N . LEU A 1 88 ? -10.202 30.256 -8.183 1.00 94.25 88 LEU A N 1
ATOM 682 C CA . LEU A 1 88 ? -9.442 29.008 -8.224 1.00 94.25 88 LEU A CA 1
ATOM 683 C C . LEU A 1 88 ? -9.941 28.025 -7.145 1.00 94.25 88 LEU A C 1
ATOM 685 O O . LEU A 1 88 ? -9.851 28.308 -5.950 1.00 94.25 88 LEU A O 1
ATOM 689 N N . ILE A 1 89 ? -10.438 26.863 -7.575 1.00 95.12 89 ILE A N 1
ATOM 690 C CA . ILE A 1 89 ? -10.812 25.725 -6.719 1.00 95.12 89 ILE A CA 1
ATOM 691 C C . ILE A 1 89 ? -9.609 24.796 -6.544 1.00 95.12 89 ILE A C 1
ATOM 693 O O . ILE A 1 89 ? -9.324 24.334 -5.438 1.00 95.12 89 ILE A O 1
ATOM 697 N N . ARG A 1 90 ? -8.900 24.504 -7.640 1.00 90.50 90 ARG A N 1
ATOM 698 C CA . ARG A 1 90 ? -7.711 23.645 -7.650 1.00 90.50 90 ARG A CA 1
ATOM 699 C C . ARG A 1 90 ? -6.682 24.182 -8.628 1.00 90.50 90 ARG A C 1
ATOM 701 O O . ARG A 1 90 ? -7.022 24.477 -9.770 1.00 90.50 90 ARG A O 1
ATOM 708 N N . ALA A 1 91 ? -5.439 24.281 -8.166 1.00 92.75 91 ALA A N 1
ATOM 709 C CA . ALA A 1 91 ? -4.307 24.620 -9.014 1.00 92.75 91 ALA A CA 1
ATOM 710 C C . ALA A 1 91 ? -4.097 23.554 -10.096 1.00 92.75 91 ALA A C 1
ATOM 712 O O . ALA A 1 91 ? -4.457 22.388 -9.912 1.00 92.75 91 ALA A O 1
ATOM 713 N N . GLU A 1 92 ? -3.499 23.974 -11.207 1.00 93.50 92 GLU A N 1
ATOM 714 C CA . GLU A 1 92 ? -3.026 23.059 -12.237 1.00 93.50 92 GLU A CA 1
ATOM 715 C C . GLU A 1 92 ? -2.038 22.056 -11.635 1.00 93.50 92 GLU A C 1
ATOM 717 O O . GLU A 1 92 ? -1.173 22.403 -10.828 1.00 93.50 92 GLU A O 1
ATOM 722 N N . GLN A 1 93 ? -2.182 20.798 -12.034 1.00 92.75 93 GLN A N 1
ATOM 723 C CA . GLN A 1 93 ? -1.274 19.731 -11.672 1.00 92.75 93 GLN A CA 1
ATOM 724 C C . GLN A 1 93 ? -0.506 19.297 -12.913 1.00 92.75 93 GLN A C 1
ATOM 726 O O . GLN A 1 93 ? -1.037 18.605 -13.782 1.00 92.75 93 GLN A O 1
ATOM 731 N N . THR A 1 94 ? 0.766 19.673 -12.965 1.00 94.38 94 THR A N 1
ATOM 732 C CA . THR A 1 94 ? 1.674 19.236 -14.021 1.00 94.38 94 THR A CA 1
ATOM 733 C C . THR A 1 94 ? 1.929 17.728 -13.905 1.00 94.38 94 THR A C 1
ATOM 735 O O . THR A 1 94 ? 2.216 17.247 -12.801 1.00 94.38 94 THR A O 1
ATOM 738 N N . PRO A 1 95 ? 1.826 16.964 -15.007 1.00 95.06 95 PRO A N 1
ATOM 739 C CA . PRO A 1 95 ? 2.119 15.541 -14.988 1.00 95.06 95 PRO A CA 1
ATOM 740 C C . PRO A 1 95 ? 3.600 15.279 -14.686 1.00 95.06 95 PRO A C 1
ATOM 742 O O . PRO A 1 95 ? 4.494 15.963 -15.184 1.00 95.06 95 PRO A O 1
ATOM 745 N N . VAL A 1 96 ? 3.861 14.250 -13.885 1.00 96.25 96 VAL A N 1
ATOM 746 C CA . VAL A 1 96 ? 5.199 13.802 -13.501 1.00 96.25 96 VAL A CA 1
ATOM 747 C C . VAL A 1 96 ? 5.557 12.562 -14.317 1.00 96.25 96 VAL A C 1
ATOM 749 O O . VAL A 1 96 ? 4.948 11.500 -14.168 1.00 96.25 96 VAL A O 1
ATOM 752 N N . VAL A 1 97 ? 6.591 12.676 -15.154 1.00 95.19 97 VAL A N 1
ATOM 753 C CA . VAL A 1 97 ? 7.013 11.610 -16.081 1.00 95.19 97 VAL A CA 1
ATOM 754 C C . VAL A 1 97 ? 7.358 10.308 -15.350 1.00 95.19 97 VAL A C 1
ATOM 756 O O . VAL A 1 97 ? 6.994 9.232 -15.818 1.00 95.19 97 VAL A O 1
ATOM 759 N N . SER A 1 98 ? 7.998 10.376 -14.177 1.00 95.94 98 SER A N 1
ATOM 760 C CA . SER A 1 98 ? 8.351 9.180 -13.399 1.00 95.94 98 SER A CA 1
ATOM 761 C C . SER A 1 98 ? 7.126 8.380 -12.942 1.00 95.94 98 SER A C 1
ATOM 763 O O . SER A 1 98 ? 7.165 7.150 -12.984 1.00 95.94 98 SER A O 1
ATOM 765 N N . ALA A 1 99 ? 6.019 9.043 -12.585 1.00 94.38 99 ALA A N 1
ATOM 766 C CA . ALA A 1 99 ? 4.760 8.374 -12.254 1.00 94.38 99 ALA A CA 1
ATOM 767 C C . ALA A 1 99 ? 4.153 7.680 -13.488 1.00 94.38 99 ALA A C 1
ATOM 769 O O . ALA A 1 99 ? 3.692 6.542 -13.391 1.00 94.38 99 ALA A O 1
ATOM 770 N N . GLY A 1 100 ? 4.221 8.326 -14.658 1.00 95.19 100 GLY A N 1
ATOM 771 C CA . GLY A 1 100 ? 3.804 7.737 -15.934 1.00 95.19 100 GLY A CA 1
ATOM 772 C C . GLY A 1 100 ? 4.632 6.510 -16.331 1.00 95.19 100 GLY A C 1
ATOM 773 O O . GLY A 1 100 ? 4.068 5.468 -16.662 1.00 95.19 100 GLY A O 1
ATOM 774 N N . ILE A 1 101 ? 5.963 6.591 -16.225 1.00 95.12 101 ILE A N 1
ATOM 775 C CA . ILE A 1 101 ? 6.873 5.464 -16.492 1.00 95.12 101 ILE A CA 1
ATOM 776 C C . ILE A 1 101 ? 6.597 4.309 -15.525 1.00 95.12 101 ILE A C 1
ATOM 778 O O . ILE A 1 101 ? 6.485 3.161 -15.957 1.00 95.12 101 ILE A O 1
ATOM 782 N N . PHE A 1 102 ? 6.453 4.595 -14.227 1.00 92.44 102 PHE A N 1
ATOM 783 C CA . PHE A 1 102 ? 6.108 3.580 -13.232 1.00 92.44 102 PHE A CA 1
ATOM 784 C C . PHE A 1 102 ? 4.795 2.870 -13.588 1.00 92.44 102 PHE A C 1
ATOM 786 O O . PHE A 1 102 ? 4.746 1.640 -13.589 1.00 92.44 102 PHE A O 1
ATOM 793 N N . TRP A 1 103 ? 3.752 3.623 -13.954 1.00 93.38 103 TRP A N 1
ATOM 794 C CA . TRP A 1 103 ? 2.470 3.052 -14.370 1.00 93.38 103 TRP A CA 1
ATOM 795 C C . TRP A 1 103 ? 2.605 2.159 -15.607 1.00 93.38 103 TRP A C 1
ATOM 797 O O . TRP A 1 103 ? 2.097 1.037 -15.615 1.00 93.38 103 TRP A O 1
ATOM 807 N N . ALA A 1 104 ? 3.315 2.620 -16.638 1.00 94.25 104 ALA A N 1
ATOM 808 C CA . ALA A 1 104 ? 3.498 1.856 -17.865 1.00 94.25 104 ALA A CA 1
ATOM 809 C C . ALA A 1 104 ? 4.212 0.519 -17.601 1.00 94.25 104 ALA A C 1
ATOM 811 O O . ALA A 1 104 ? 3.772 -0.531 -18.079 1.00 94.25 104 ALA A O 1
ATOM 812 N N . LYS A 1 105 ? 5.243 0.536 -16.747 1.00 93.06 105 LYS A N 1
ATOM 813 C CA . LYS A 1 105 ? 5.954 -0.675 -16.319 1.00 93.06 105 LYS A CA 1
ATOM 814 C C . LYS A 1 105 ? 5.077 -1.617 -15.493 1.00 93.06 105 LYS A C 1
ATOM 816 O O . LYS A 1 105 ? 5.036 -2.815 -15.752 1.00 93.06 105 LYS A O 1
ATOM 821 N N . ALA A 1 106 ? 4.345 -1.086 -14.514 1.00 91.50 106 ALA A N 1
ATOM 822 C CA . ALA A 1 106 ? 3.575 -1.896 -13.571 1.00 91.50 106 ALA A CA 1
ATOM 823 C C . ALA A 1 106 ? 2.230 -2.405 -14.125 1.00 91.50 106 ALA A C 1
ATOM 825 O O . ALA A 1 106 ? 1.728 -3.430 -13.664 1.00 91.50 106 ALA A O 1
ATOM 826 N N . ARG A 1 107 ? 1.604 -1.684 -15.069 1.00 91.12 107 ARG A N 1
ATOM 827 C CA . ARG A 1 107 ? 0.212 -1.930 -15.503 1.00 91.12 107 ARG A CA 1
ATOM 828 C C . ARG A 1 107 ? 0.014 -2.057 -17.011 1.00 91.12 107 ARG A C 1
ATOM 830 O O . ARG A 1 107 ? -0.942 -2.714 -17.408 1.00 91.12 107 ARG A O 1
ATOM 837 N N . MET A 1 108 ? 0.874 -1.466 -17.844 1.00 94.19 108 MET A N 1
ATOM 838 C CA . MET A 1 108 ? 0.778 -1.577 -19.314 1.00 94.19 108 MET A CA 1
ATOM 839 C C . MET A 1 108 ? 1.662 -2.695 -19.883 1.00 94.19 108 MET A C 1
ATOM 841 O O . MET A 1 108 ? 1.718 -2.882 -21.095 1.00 94.19 108 MET A O 1
ATOM 845 N N . GLY A 1 109 ? 2.361 -3.438 -19.019 1.00 90.94 109 GLY A N 1
ATOM 846 C CA . GLY A 1 109 ? 3.234 -4.538 -19.422 1.00 90.94 109 GLY A CA 1
ATOM 847 C C . GLY A 1 109 ? 4.540 -4.089 -20.076 1.00 90.94 109 GLY A C 1
ATOM 848 O O . GLY A 1 109 ? 5.214 -4.920 -20.683 1.00 90.94 109 GLY A O 1
ATOM 849 N N . TRP A 1 110 ? 4.908 -2.806 -19.968 1.00 93.50 110 TRP A N 1
ATOM 850 C CA . TRP A 1 110 ? 6.199 -2.335 -20.462 1.00 93.50 110 TRP A CA 1
ATOM 851 C C . TRP A 1 110 ? 7.313 -2.955 -19.628 1.00 93.50 110 TRP A C 1
ATOM 853 O O . TRP A 1 110 ? 7.265 -2.970 -18.399 1.00 93.50 110 TRP A O 1
ATOM 863 N N . LYS A 1 111 ? 8.327 -3.474 -20.305 1.00 90.06 111 LYS A N 1
ATOM 864 C CA . LYS A 1 111 ? 9.508 -4.058 -19.678 1.00 90.06 111 LYS A CA 1
ATOM 865 C C . LYS A 1 111 ? 10.731 -3.400 -20.279 1.00 90.06 111 LYS A C 1
ATOM 867 O O . LYS A 1 111 ? 10.736 -3.088 -21.468 1.00 90.06 111 LYS A O 1
ATOM 872 N N . GLU A 1 112 ? 11.745 -3.202 -19.452 1.00 90.44 112 GLU A N 1
ATOM 873 C CA . GLU A 1 112 ? 13.062 -2.858 -19.968 1.00 90.44 112 GLU A CA 1
ATOM 874 C C . GLU A 1 112 ? 13.641 -4.070 -20.693 1.00 90.44 112 GLU A C 1
ATOM 876 O O . GLU A 1 112 ? 13.362 -5.223 -20.345 1.00 90.44 112 GLU A O 1
ATOM 881 N N . ARG A 1 113 ? 14.412 -3.807 -21.746 1.00 88.50 113 ARG A N 1
ATOM 882 C CA . ARG A 1 113 ? 15.164 -4.858 -22.417 1.00 88.50 113 ARG A CA 1
ATOM 883 C C . ARG A 1 113 ? 16.453 -5.077 -21.642 1.00 88.50 113 ARG A C 1
ATOM 885 O O . ARG A 1 113 ? 17.406 -4.327 -21.825 1.00 88.50 113 ARG A O 1
ATOM 892 N N . ASP A 1 114 ? 16.489 -6.152 -20.873 1.00 88.25 114 ASP A N 1
ATOM 893 C CA . ASP A 1 114 ? 17.705 -6.579 -20.196 1.00 88.25 114 ASP A CA 1
ATOM 894 C C . ASP A 1 114 ? 18.395 -7.690 -20.997 1.00 88.25 114 ASP A C 1
ATOM 896 O O . ASP A 1 114 ? 17.781 -8.702 -21.346 1.00 88.25 114 ASP A O 1
ATOM 900 N N . VAL A 1 115 ? 19.683 -7.506 -21.292 1.00 89.38 115 VAL A N 1
ATOM 901 C CA . VAL A 1 115 ? 20.557 -8.541 -21.858 1.00 89.38 115 VAL A CA 1
ATOM 902 C C . VAL A 1 115 ? 21.612 -8.846 -20.806 1.00 89.38 115 VAL A C 1
ATOM 904 O O . VAL A 1 115 ? 22.437 -7.993 -20.495 1.00 89.38 115 VAL A O 1
ATOM 907 N N . HIS A 1 116 ? 21.549 -10.046 -20.236 1.00 90.19 116 HIS A N 1
ATOM 908 C CA . HIS A 1 116 ? 22.509 -10.509 -19.242 1.00 90.19 116 HIS A CA 1
ATOM 909 C C . HIS A 1 116 ? 23.430 -11.542 -19.883 1.00 90.19 116 HIS A C 1
ATOM 911 O O . HIS A 1 116 ? 22.970 -12.598 -20.320 1.00 90.19 116 HIS A O 1
ATOM 917 N N . GLU A 1 117 ? 24.722 -11.239 -19.919 1.00 89.94 117 GLU A N 1
ATOM 918 C CA . GLU A 1 117 ? 25.761 -12.197 -20.281 1.00 89.94 117 GLU A CA 1
ATOM 919 C C . GLU A 1 117 ? 26.326 -12.791 -18.992 1.00 89.94 117 GLU A C 1
ATOM 921 O O . GLU A 1 117 ? 26.847 -12.075 -18.138 1.00 89.94 117 GLU A O 1
ATOM 926 N N . PHE A 1 118 ? 26.172 -14.104 -18.828 1.00 89.25 118 PHE A N 1
ATOM 927 C CA . PHE A 1 118 ? 26.699 -14.822 -17.676 1.00 89.25 118 PHE A CA 1
ATOM 928 C C . PHE A 1 118 ? 27.963 -15.568 -18.091 1.00 89.25 118 PHE A C 1
ATOM 930 O O . PHE A 1 118 ? 27.924 -16.421 -18.977 1.00 89.25 118 PHE A O 1
ATOM 937 N N . THR A 1 119 ? 29.070 -15.263 -17.424 1.00 92.69 119 THR A N 1
ATOM 938 C CA . THR A 1 119 ? 30.350 -15.959 -17.582 1.00 92.69 119 THR A CA 1
ATOM 939 C C . THR A 1 119 ? 30.843 -16.440 -16.224 1.00 92.69 119 THR A C 1
ATOM 941 O O . THR A 1 119 ? 30.500 -15.863 -15.191 1.00 92.69 119 THR A O 1
ATOM 944 N N . GLY A 1 120 ? 31.651 -17.494 -16.220 1.00 88.12 120 GLY A N 1
ATOM 945 C CA . GLY A 1 120 ? 32.383 -17.941 -15.043 1.00 88.12 120 GLY A CA 1
ATOM 946 C C . GLY A 1 120 ? 33.607 -17.081 -14.752 1.00 88.12 120 GLY A C 1
ATOM 947 O O . GLY A 1 120 ? 33.760 -15.964 -15.262 1.00 88.12 120 GLY A O 1
ATOM 948 N N . GLU A 1 121 ? 34.485 -17.607 -13.902 1.00 89.50 121 GLU A N 1
ATOM 949 C CA . GLU A 1 121 ? 35.678 -16.895 -13.458 1.00 89.50 121 GLU A CA 1
ATOM 950 C C . GLU A 1 121 ? 36.531 -16.454 -14.659 1.00 89.50 121 GLU A C 1
ATOM 952 O O . GLU A 1 121 ? 36.780 -17.225 -15.587 1.00 89.50 121 GLU A O 1
ATOM 957 N N . ASN A 1 122 ? 36.948 -15.184 -14.662 1.00 86.62 122 ASN A N 1
ATOM 958 C CA . ASN A 1 122 ? 37.754 -14.577 -15.728 1.00 86.62 122 ASN A CA 1
ATOM 959 C C . ASN A 1 122 ? 37.138 -14.660 -17.141 1.00 86.62 122 ASN A C 1
ATOM 961 O O . ASN A 1 122 ? 37.866 -14.731 -18.129 1.00 86.62 122 ASN A O 1
ATOM 965 N N . GLY A 1 123 ? 35.804 -14.653 -17.255 1.00 88.44 123 GLY A N 1
ATOM 966 C CA . GLY A 1 123 ? 35.123 -14.768 -18.552 1.00 88.44 123 GLY A CA 1
ATOM 967 C C . GLY A 1 123 ? 35.079 -16.200 -19.095 1.00 88.44 123 GLY A C 1
ATOM 968 O O . GLY A 1 123 ? 34.670 -16.414 -20.235 1.00 88.44 123 GLY A O 1
ATOM 969 N N . GLY A 1 124 ? 35.513 -17.177 -18.293 1.00 86.50 124 GLY A N 1
ATOM 970 C CA . GLY A 1 124 ? 35.488 -18.592 -18.632 1.00 86.50 124 GLY A CA 1
ATOM 971 C C . GLY A 1 124 ? 34.093 -19.220 -18.534 1.00 86.50 124 GLY A C 1
ATOM 972 O O . GLY A 1 124 ? 33.094 -18.531 -18.309 1.00 86.50 124 GLY A O 1
ATOM 973 N N . PRO A 1 125 ? 33.994 -20.545 -18.708 1.00 87.81 125 PRO A N 1
ATOM 974 C CA . PRO A 1 125 ? 32.749 -21.284 -18.515 1.00 87.81 125 PRO A CA 1
ATOM 975 C C . PRO A 1 125 ? 32.209 -21.149 -17.086 1.00 87.81 125 PRO A C 1
ATOM 977 O O . PRO A 1 125 ? 32.974 -21.078 -16.128 1.00 87.81 125 PRO A O 1
ATOM 980 N N . ILE A 1 126 ? 30.882 -21.126 -16.933 1.00 88.19 126 ILE A N 1
ATOM 981 C CA . ILE A 1 126 ? 30.242 -21.170 -15.612 1.00 88.19 126 ILE A CA 1
ATOM 982 C C . ILE A 1 126 ? 30.455 -22.566 -15.027 1.00 88.19 126 ILE A C 1
ATOM 984 O O . ILE A 1 126 ? 29.916 -23.545 -15.542 1.00 88.19 126 ILE A O 1
ATOM 988 N N . GLU A 1 127 ? 31.208 -22.642 -13.935 1.00 82.19 127 GLU A N 1
ATOM 989 C CA . GLU A 1 127 ? 31.377 -23.871 -13.165 1.00 82.19 127 GLU A CA 1
ATOM 990 C C . GLU A 1 127 ? 30.053 -24.227 -12.473 1.00 82.19 127 GLU A C 1
ATOM 992 O O . GLU A 1 127 ? 29.547 -23.479 -11.633 1.00 82.19 127 GLU A O 1
ATOM 997 N N . VAL A 1 128 ? 29.464 -25.367 -12.840 1.00 81.12 128 VAL A N 1
ATOM 998 C CA . VAL A 1 128 ? 28.228 -25.871 -12.230 1.00 81.12 128 VAL A CA 1
ATOM 999 C C . VAL A 1 128 ? 28.578 -27.031 -11.309 1.00 81.12 128 VAL A C 1
ATOM 1001 O O . VAL A 1 128 ? 29.034 -28.085 -11.747 1.00 81.12 128 VAL A O 1
ATOM 1004 N N . ASP A 1 129 ? 28.339 -26.839 -10.017 1.00 70.62 129 ASP A N 1
ATOM 1005 C CA . ASP A 1 129 ? 28.584 -27.836 -8.979 1.00 70.62 129 ASP A CA 1
ATOM 1006 C C . ASP A 1 129 ? 27.482 -28.917 -8.991 1.00 70.62 129 ASP A C 1
ATOM 1008 O O . ASP A 1 129 ? 26.510 -28.862 -8.233 1.00 70.62 129 ASP A O 1
ATOM 1012 N N . ASP A 1 130 ? 27.578 -29.875 -9.919 1.00 75.44 130 ASP A N 1
ATOM 1013 C CA . ASP A 1 130 ? 26.612 -30.970 -10.041 1.00 75.44 130 ASP A CA 1
ATOM 1014 C C . ASP A 1 130 ? 26.812 -31.996 -8.911 1.00 75.44 130 ASP A C 1
ATOM 1016 O O . ASP A 1 130 ? 27.860 -32.636 -8.768 1.00 75.44 130 ASP A O 1
ATOM 1020 N N . ALA A 1 131 ? 25.760 -32.205 -8.116 1.00 70.75 131 ALA A N 1
ATOM 1021 C CA . ALA A 1 131 ? 25.715 -33.237 -7.086 1.00 70.75 131 ALA A CA 1
ATOM 1022 C C . ALA A 1 131 ? 26.036 -34.637 -7.647 1.00 70.75 131 ALA A C 1
ATOM 1024 O O . ALA A 1 131 ? 26.581 -35.474 -6.920 1.00 70.75 131 ALA A O 1
ATOM 1025 N N . ARG A 1 132 ? 25.747 -34.894 -8.934 1.00 71.50 132 ARG A N 1
ATOM 1026 C CA . ARG A 1 132 ? 26.124 -36.146 -9.610 1.00 71.50 132 ARG A CA 1
ATOM 1027 C C . ARG A 1 132 ? 27.630 -36.251 -9.829 1.00 71.50 132 ARG A C 1
ATOM 1029 O O . ARG A 1 132 ? 28.176 -37.319 -9.563 1.00 71.50 132 ARG A O 1
ATOM 1036 N N . SER A 1 133 ? 28.301 -35.169 -10.223 1.00 75.69 133 SER A N 1
ATOM 1037 C CA . SER A 1 133 ? 29.765 -35.130 -10.361 1.00 75.69 133 SER A CA 1
ATOM 1038 C C . SER A 1 133 ? 30.448 -35.385 -9.017 1.00 75.69 133 SER A C 1
ATOM 1040 O O . SER A 1 133 ? 31.300 -36.262 -8.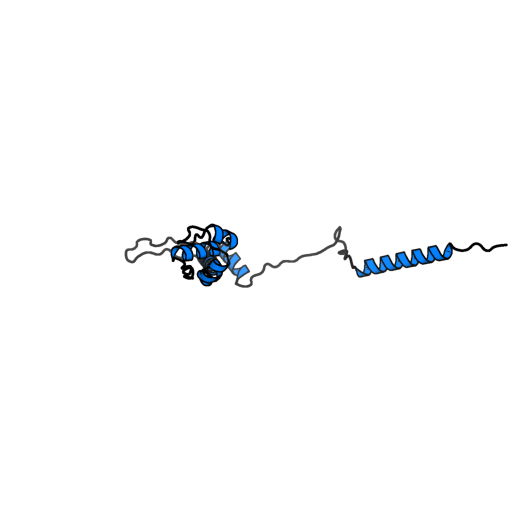906 1.00 75.69 133 SER A O 1
ATOM 1042 N N . LYS A 1 134 ? 29.968 -34.750 -7.940 1.00 75.25 134 LYS A N 1
ATOM 1043 C CA . LYS A 1 134 ? 30.455 -35.015 -6.573 1.00 75.25 134 LYS A CA 1
ATOM 1044 C C . LYS A 1 134 ? 30.261 -36.461 -6.124 1.00 75.25 134 LYS A C 1
ATOM 1046 O O . LYS A 1 134 ? 31.122 -37.012 -5.433 1.00 75.25 134 LYS A O 1
ATOM 1051 N N . LEU A 1 135 ? 29.120 -37.067 -6.459 1.00 79.69 135 LEU A N 1
ATOM 1052 C CA . LEU A 1 135 ? 28.845 -38.464 -6.132 1.00 79.69 135 LEU A CA 1
ATOM 1053 C C . LEU A 1 135 ? 29.766 -39.399 -6.922 1.00 79.69 135 LEU A C 1
ATOM 1055 O O . LEU A 1 135 ? 30.344 -40.304 -6.324 1.00 79.69 135 LEU A O 1
ATOM 1059 N N . ALA A 1 136 ? 29.950 -39.149 -8.220 1.00 81.94 136 ALA A N 1
ATOM 1060 C CA . ALA A 1 136 ? 30.865 -39.905 -9.069 1.00 81.94 136 ALA A CA 1
ATOM 1061 C C . ALA A 1 136 ? 32.306 -39.844 -8.532 1.00 81.94 136 ALA A C 1
ATOM 1063 O O . ALA A 1 136 ? 32.920 -40.888 -8.304 1.00 81.94 136 ALA A O 1
ATOM 1064 N N . ASP A 1 137 ? 32.797 -38.651 -8.189 1.00 84.25 137 ASP A N 1
ATOM 1065 C CA . ASP A 1 137 ? 34.135 -38.456 -7.618 1.00 84.25 137 ASP A CA 1
ATOM 1066 C C . ASP A 1 137 ? 34.300 -39.118 -6.246 1.00 84.25 137 ASP A C 1
ATOM 1068 O O . ASP A 1 137 ? 35.391 -39.546 -5.856 1.00 84.25 137 ASP A O 1
ATOM 1072 N N . ARG A 1 138 ? 33.228 -39.181 -5.449 1.00 84.25 138 ARG A N 1
ATOM 1073 C CA . ARG A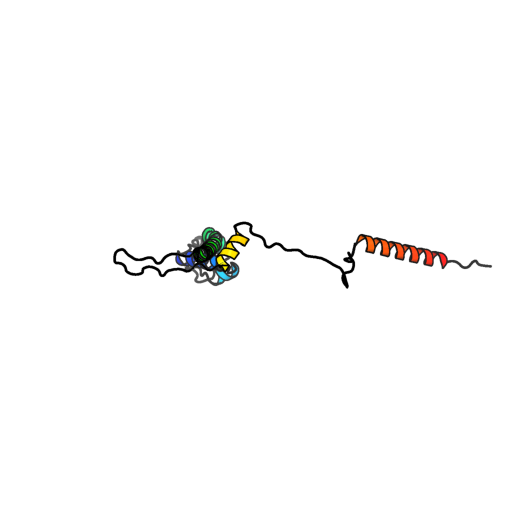 1 138 ? 33.252 -39.842 -4.139 1.00 84.25 138 ARG A CA 1
ATOM 1074 C C . ARG A 1 138 ? 33.246 -41.362 -4.277 1.00 84.25 138 ARG A C 1
ATOM 1076 O O . ARG A 1 138 ? 33.989 -42.022 -3.555 1.00 84.25 138 ARG A O 1
ATOM 1083 N N . LEU A 1 139 ? 32.459 -41.907 -5.205 1.00 89.56 139 LEU A N 1
ATOM 1084 C CA . LEU A 1 139 ? 32.438 -43.339 -5.510 1.00 89.56 139 LEU A CA 1
ATOM 1085 C C . LEU A 1 139 ? 33.786 -43.806 -6.068 1.00 89.56 139 LEU A C 1
ATOM 1087 O O . LEU A 1 139 ? 34.317 -44.805 -5.590 1.00 89.56 139 LEU A O 1
ATOM 1091 N N . ALA A 1 140 ? 34.381 -43.046 -6.991 1.00 88.94 140 ALA A N 1
ATOM 1092 C CA . ALA A 1 140 ? 35.706 -43.338 -7.535 1.00 88.94 140 ALA A CA 1
ATOM 1093 C C . ALA A 1 140 ? 36.787 -43.375 -6.438 1.00 88.94 140 ALA A C 1
ATOM 1095 O O . ALA A 1 140 ? 37.594 -44.304 -6.388 1.00 88.94 140 ALA A O 1
ATOM 1096 N N . ARG A 1 141 ? 36.762 -42.416 -5.500 1.00 87.94 141 ARG A N 1
ATOM 1097 C CA . ARG A 1 141 ? 37.684 -42.392 -4.349 1.00 87.94 141 ARG A CA 1
ATOM 1098 C C . ARG A 1 141 ? 37.501 -43.579 -3.406 1.00 87.94 141 ARG A C 1
ATOM 1100 O O . ARG A 1 141 ? 38.492 -44.138 -2.945 1.00 87.94 141 ARG A O 1
ATOM 1107 N N . LEU A 1 142 ? 36.260 -43.972 -3.118 1.00 90.94 142 LEU A N 1
ATOM 1108 C CA . LEU A 1 142 ? 35.979 -45.130 -2.263 1.00 90.94 142 LEU A CA 1
ATOM 1109 C C . LEU A 1 142 ? 36.416 -46.444 -2.922 1.00 90.94 142 LEU A C 1
ATOM 1111 O O . LEU A 1 142 ? 37.022 -47.274 -2.248 1.00 90.94 142 LEU A O 1
ATOM 1115 N N . ALA A 1 143 ? 36.181 -46.602 -4.227 1.00 89.69 143 ALA A N 1
ATOM 1116 C CA . ALA A 1 143 ? 36.638 -47.762 -4.989 1.00 89.69 143 ALA A CA 1
ATOM 1117 C C . ALA A 1 143 ? 38.174 -47.874 -4.979 1.00 89.69 143 ALA A C 1
ATOM 1119 O O . ALA A 1 143 ? 38.718 -48.931 -4.653 1.00 89.69 143 ALA A O 1
ATOM 1120 N N . ALA A 1 144 ? 38.882 -46.767 -5.230 1.00 88.62 144 ALA A N 1
ATOM 1121 C CA . ALA A 1 144 ? 40.344 -46.728 -5.164 1.00 88.62 144 ALA A CA 1
ATOM 1122 C C . ALA A 1 144 ? 40.879 -47.055 -3.756 1.00 88.62 144 ALA A C 1
ATOM 1124 O O . ALA A 1 144 ? 41.830 -47.822 -3.616 1.00 88.62 144 ALA A O 1
ATOM 1125 N N . ALA A 1 145 ? 40.238 -46.530 -2.705 1.00 85.25 145 ALA A N 1
ATOM 1126 C CA . ALA A 1 145 ? 40.603 -46.831 -1.322 1.00 85.25 145 ALA A CA 1
ATOM 1127 C C . ALA A 1 145 ? 40.352 -48.303 -0.950 1.00 85.25 145 ALA A C 1
ATOM 1129 O O . ALA A 1 145 ? 41.136 -48.880 -0.198 1.00 85.25 145 ALA A O 1
ATOM 1130 N N . SER A 1 146 ? 39.291 -48.927 -1.479 1.00 84.06 146 SER A N 1
ATOM 1131 C CA . SER A 1 146 ? 39.025 -50.355 -1.259 1.00 84.06 146 SER A CA 1
ATOM 1132 C C . SER A 1 146 ? 40.056 -51.253 -1.945 1.00 84.06 146 SER A C 1
ATOM 1134 O O . SER A 1 146 ? 40.601 -52.139 -1.291 1.00 84.06 146 SER A O 1
ATOM 1136 N N . ALA A 1 147 ? 40.422 -50.953 -3.195 1.00 82.81 147 ALA A N 1
ATOM 1137 C CA . ALA A 1 147 ? 41.430 -51.709 -3.936 1.00 82.81 147 ALA A CA 1
ATOM 1138 C C . ALA A 1 147 ? 42.820 -51.623 -3.278 1.00 82.81 147 ALA A C 1
ATOM 1140 O O . ALA A 1 147 ? 43.537 -52.617 -3.181 1.00 82.81 147 ALA A O 1
ATOM 1141 N N . ALA A 1 148 ? 43.187 -50.448 -2.752 1.00 78.56 148 ALA A N 1
ATOM 1142 C CA . ALA A 1 148 ? 44.435 -50.269 -2.009 1.00 78.56 148 ALA A CA 1
ATOM 1143 C C . ALA A 1 148 ? 44.472 -51.075 -0.696 1.00 78.56 148 ALA A C 1
ATOM 1145 O O . ALA A 1 148 ? 45.541 -51.487 -0.249 1.00 78.56 148 ALA A O 1
ATOM 1146 N N . ARG A 1 149 ? 43.309 -51.313 -0.078 1.00 74.12 149 ARG A N 1
ATOM 1147 C CA . ARG A 1 149 ? 43.189 -52.066 1.175 1.00 74.12 149 ARG A CA 1
ATOM 1148 C C . ARG A 1 149 ? 43.271 -53.578 0.939 1.00 74.12 149 ARG A C 1
ATOM 1150 O O . ARG A 1 149 ? 43.901 -54.265 1.736 1.00 74.12 149 ARG A O 1
ATOM 1157 N N . GLU A 1 150 ? 42.725 -54.073 -0.171 1.00 68.44 150 GLU A N 1
ATOM 1158 C CA . GLU A 1 150 ? 42.832 -55.482 -0.592 1.00 68.44 150 GLU A CA 1
ATOM 1159 C C . GLU A 1 150 ? 44.262 -55.873 -0.992 1.00 68.44 150 GLU A C 1
ATOM 1161 O O . GLU A 1 150 ? 44.707 -56.968 -0.673 1.00 68.44 150 GLU A O 1
ATOM 1166 N N . GLY A 1 151 ? 45.033 -54.959 -1.591 1.00 62.34 151 GLY A N 1
ATOM 1167 C CA . GLY A 1 151 ? 46.446 -55.204 -1.913 1.00 62.34 151 GLY A CA 1
ATOM 1168 C C . GLY A 1 151 ? 47.390 -55.271 -0.702 1.00 62.34 151 GLY A C 1
ATOM 1169 O O . GLY A 1 151 ? 48.558 -55.613 -0.864 1.00 62.34 151 GLY A O 1
ATOM 1170 N N . SER A 1 152 ? 46.912 -54.930 0.502 1.00 61.31 152 SER A N 1
ATOM 1171 C CA . SER A 1 152 ? 47.736 -54.810 1.718 1.00 61.31 152 SER A CA 1
ATOM 1172 C C . SER A 1 152 ? 47.613 -55.966 2.722 1.00 61.31 152 SER A C 1
ATOM 1174 O O . SER A 1 152 ? 48.243 -55.908 3.777 1.00 61.31 152 SER A O 1
ATOM 1176 N N . GLY A 1 153 ? 46.836 -57.015 2.429 1.00 60.91 153 GLY A N 1
ATOM 1177 C CA . GLY A 1 153 ? 46.599 -58.121 3.363 1.00 60.91 153 GLY A CA 1
ATOM 1178 C C . GLY A 1 153 ? 46.816 -59.496 2.743 1.00 60.91 153 GLY A C 1
ATOM 1179 O O . GLY A 1 153 ? 45.909 -60.004 2.100 1.00 60.91 153 GLY A O 1
ATOM 1180 N N . GLU A 1 154 ? 48.006 -60.078 2.933 1.00 52.66 154 GLU A N 1
ATOM 1181 C CA . GLU A 1 154 ? 48.258 -61.252 3.803 1.00 52.66 154 GLU A CA 1
ATOM 1182 C C . GLU A 1 154 ? 49.686 -61.801 3.532 1.00 52.66 154 GLU A C 1
ATOM 1184 O O . GLU A 1 154 ? 50.011 -62.103 2.382 1.00 52.66 154 GLU A O 1
ATOM 1189 N N . PRO A 1 155 ? 50.590 -61.898 4.534 1.00 60.09 155 PRO A N 1
ATOM 1190 C CA . PRO A 1 155 ? 51.912 -62.496 4.343 1.00 60.09 155 PRO A CA 1
ATOM 1191 C C . PRO A 1 155 ? 51.790 -64.028 4.321 1.00 60.09 155 PRO A C 1
ATOM 1193 O O . PRO A 1 155 ? 51.219 -64.617 5.238 1.00 60.09 155 PRO A O 1
ATOM 1196 N N . GLN A 1 156 ? 52.326 -64.684 3.285 1.00 46.66 156 GLN A N 1
ATOM 1197 C CA . GLN A 1 156 ? 52.392 -66.150 3.226 1.00 46.66 156 GLN A CA 1
ATOM 1198 C C . GLN A 1 156 ? 53.320 -66.691 4.330 1.00 46.66 156 GLN A C 1
ATOM 1200 O O . GLN A 1 156 ? 54.446 -66.200 4.439 1.00 46.66 156 GLN A O 1
ATOM 1205 N N . PRO A 1 157 ? 52.892 -67.682 5.137 1.00 57.75 157 PRO A N 1
ATOM 1206 C CA . PRO A 1 157 ? 53.777 -68.357 6.077 1.00 57.75 157 PRO A CA 1
ATOM 1207 C C . PRO A 1 157 ? 54.667 -69.369 5.336 1.00 57.75 157 PRO A C 1
ATOM 1209 O O . PRO A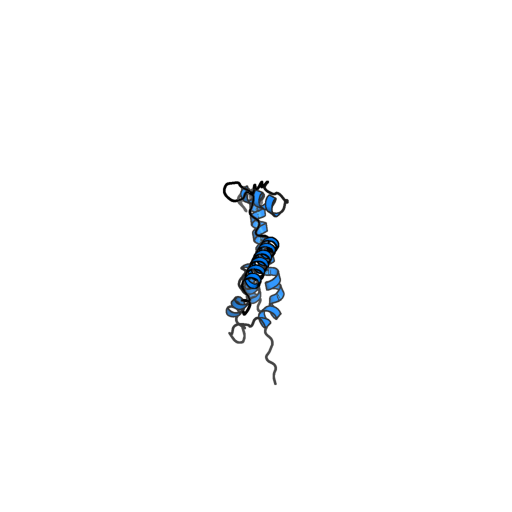 1 157 ? 54.226 -69.981 4.360 1.00 57.75 157 PRO A O 1
ATOM 1212 N N . GLU A 1 158 ? 55.909 -69.496 5.809 1.00 54.38 158 GLU A N 1
ATOM 1213 C CA . GLU A 1 158 ? 56.934 -70.448 5.341 1.00 54.38 158 GLU A CA 1
ATOM 1214 C C . GLU A 1 158 ? 56.581 -71.917 5.621 1.00 54.38 158 GLU A C 1
ATOM 1216 O O . GLU A 1 158 ? 55.976 -72.200 6.684 1.00 54.38 158 GLU A O 1
#

Foldseek 3Di:
DPDDDDQDDDPVLLVVLLQCLLVVPDLQVNQCVDARPVPRGGDDSVSCCVHRVVSNVCSVVVSVVVVLVVLVCLQVWDDFDADPVRHTPDHTRDHDPVSVVVCCVPPVVDDDDDDDDDAPDPRHHNDDPDPVVVVVVVVVVVVVVVVVVVVPDDDDDD

Secondary structure (DSSP, 8-state):
----PPP---HHHHHHHHHHHHTT--HHHHHHH-B-TTT-SBPPHHHHHHH-HHHHHHHHHHHHHHHHHHHHHHHH-B--EE-TTS-EEE--BPPPHHHHHHHHHHHS------------GGG-------HHHHHHHHHHHHHHHHHHHHTT--PPP-

Sequence (158 aa):
MAGRKPFEPSEDQRRQVEAFAAYGIPQEDMCKLLLNPRTGKPIDLKTLHKHFRVELDTGMVRANAKVAESLFRQAVGAAAQYDANGKLIRAEQTPVVSAGIFWAKARMGWKERDVHEFTGENGGPIEVDDARSKLADRLARLAAASAAREGSGEPQPE

Radius of gyration: 34.44 Å; chains: 1; bounding box: 83×104×58 Å

pLDDT: mean 88.85, std 11.01, range [42.78, 97.94]